Protein AF-A0A2D8EIV3-F1 (afdb_monomer)

pLDDT: mean 76.61, std 19.15, range [42.19, 93.5]

Solvent-accessible surface area (backbone atoms only — not comparable to full-atom values): 4947 Å² total; per-residue (Å²): 90,39,33,32,25,70,39,70,45,78,45,64,67,45,85,83,58,81,44,71,40,80,43,51,53,67,40,74,45,77,26,86,48,72,59,43,44,53,52,49,49,51,33,38,73,72,66,37,25,43,77,47,73,82,67,70,84,76,82,71,81,73,74,79,83,85,81,86,78,92,82,91,83,92,84,89,133

Radius of gyration: 23.53 Å; Cα contacts (8 Å, |Δi|>4): 101; chains: 1; bounding box: 26×28×80 Å

Nearest PDB structures (foldseek):
  3aqd-assembly1_I  TM=5.671E-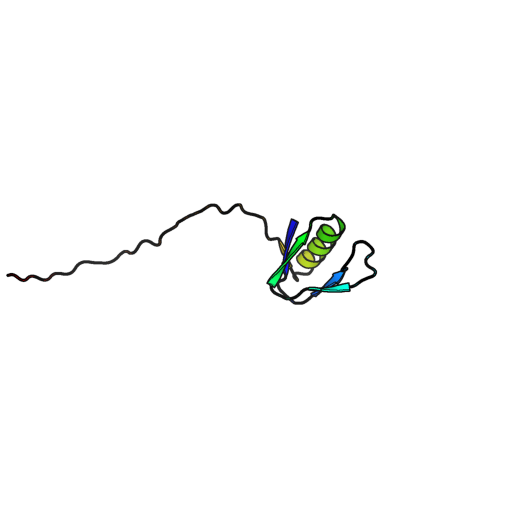01  e=4.204E+00  Geobacillus stearothermophilus
  5h5o-assembly1_B  TM=4.814E-01  e=4.486E+00  Xanthomonas campestris pv. campestris str. B100

Structure (mmCIF, N/CA/C/O backbone):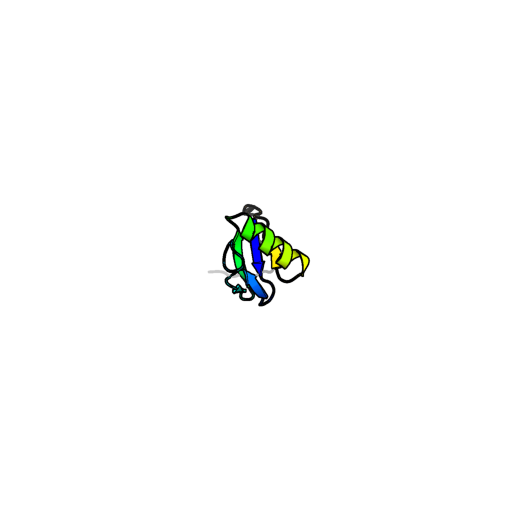
data_AF-A0A2D8EIV3-F1
#
_entry.id   AF-A0A2D8EIV3-F1
#
loop_
_atom_site.group_PDB
_atom_site.id
_atom_site.type_symbol
_atom_site.label_atom_id
_atom_site.label_alt_id
_atom_site.label_comp_id
_atom_site.label_asym_id
_atom_site.label_entity_id
_atom_site.label_seq_id
_atom_site.pdbx_PDB_ins_code
_atom_site.Cartn_x
_atom_site.Cartn_y
_atom_site.Cartn_z
_atom_site.occupancy
_atom_site.B_iso_or_equiv
_atom_site.auth_seq_id
_atom_site.auth_comp_id
_atom_site.auth_asym_id
_atom_site.auth_atom_id
_atom_site.pdbx_PDB_model_num
ATOM 1 N N . MET A 1 1 ? 4.722 9.687 -0.104 1.00 80.94 1 MET A N 1
ATOM 2 C CA . MET A 1 1 ? 3.371 9.551 0.508 1.00 80.94 1 MET A CA 1
ATOM 3 C C . MET A 1 1 ? 3.376 8.362 1.467 1.00 80.94 1 MET A C 1
ATOM 5 O O . MET A 1 1 ? 4.125 7.433 1.206 1.00 80.94 1 MET A O 1
ATOM 9 N N . LYS A 1 2 ? 2.588 8.362 2.554 1.00 87.31 2 LYS A N 1
ATOM 10 C CA . LYS A 1 2 ? 2.401 7.166 3.398 1.00 87.31 2 LYS A CA 1
ATOM 11 C C . LYS A 1 2 ? 0.949 6.719 3.362 1.00 87.31 2 LYS A C 1
ATOM 13 O O . LYS A 1 2 ? 0.059 7.550 3.521 1.00 87.31 2 LYS A O 1
ATOM 18 N N . VAL A 1 3 ? 0.713 5.426 3.184 1.00 89.69 3 VAL A N 1
ATOM 19 C CA . VAL A 1 3 ? -0.631 4.839 3.258 1.00 89.69 3 VAL A CA 1
ATOM 20 C C . VAL A 1 3 ? -0.628 3.646 4.207 1.00 89.69 3 VAL A C 1
ATOM 22 O O . VAL A 1 3 ? 0.377 2.949 4.318 1.00 89.69 3 VAL A O 1
ATOM 25 N N . LYS A 1 4 ? -1.728 3.429 4.927 1.00 89.62 4 LYS A N 1
ATOM 26 C CA . LYS A 1 4 ? -1.945 2.238 5.756 1.00 89.62 4 LYS A CA 1
ATOM 27 C C . LYS A 1 4 ? -2.944 1.329 5.057 1.00 89.62 4 LYS A C 1
ATOM 29 O O . LYS A 1 4 ? -4.030 1.783 4.706 1.00 89.62 4 LYS A O 1
ATOM 34 N N . MET A 1 5 ? -2.601 0.061 4.896 1.00 92.94 5 MET A N 1
ATOM 35 C CA . MET A 1 5 ? -3.522 -0.947 4.377 1.00 92.94 5 MET A CA 1
ATOM 36 C C . MET A 1 5 ? -4.648 -1.210 5.385 1.00 92.94 5 MET A C 1
ATOM 38 O O . MET A 1 5 ? -4.402 -1.374 6.582 1.00 92.94 5 MET A O 1
ATOM 42 N N . ILE A 1 6 ? -5.893 -1.247 4.915 1.00 91.94 6 ILE A N 1
ATOM 43 C CA . ILE A 1 6 ? -7.086 -1.571 5.719 1.00 91.94 6 ILE A CA 1
ATOM 44 C C . ILE A 1 6 ? -7.400 -3.068 5.623 1.00 91.94 6 ILE A C 1
ATOM 46 O O . ILE A 1 6 ? -7.926 -3.654 6.572 1.00 91.94 6 ILE A O 1
ATOM 50 N N . VAL A 1 7 ? -7.067 -3.678 4.487 1.00 92.50 7 VAL A N 1
ATOM 51 C CA . VAL A 1 7 ? -7.267 -5.095 4.170 1.00 92.50 7 VAL A CA 1
ATOM 52 C C . VAL A 1 7 ? -6.021 -5.651 3.493 1.00 92.50 7 VAL A C 1
ATOM 54 O O . VAL A 1 7 ? -5.193 -4.894 2.986 1.00 92.50 7 VAL A O 1
ATOM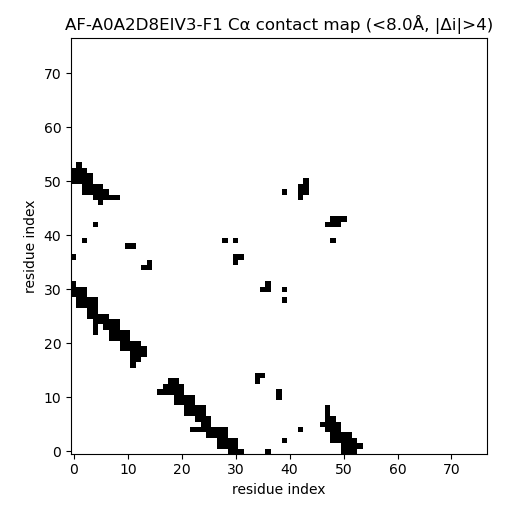 57 N N . ASP A 1 8 ? -5.898 -6.970 3.490 1.00 93.50 8 ASP A N 1
ATOM 58 C CA . ASP A 1 8 ? -4.941 -7.681 2.658 1.00 93.50 8 ASP A CA 1
ATOM 59 C C . ASP A 1 8 ? -5.224 -7.423 1.171 1.00 93.50 8 ASP A C 1
ATOM 61 O O . ASP A 1 8 ? -6.335 -7.625 0.683 1.00 93.50 8 ASP A O 1
ATOM 65 N N . ALA A 1 9 ? -4.215 -6.941 0.445 1.00 91.12 9 ALA A N 1
ATOM 66 C CA . ALA A 1 9 ? -4.332 -6.661 -0.983 1.00 91.12 9 ALA A CA 1
ATOM 67 C C . ALA A 1 9 ? -3.103 -7.141 -1.747 1.00 91.12 9 ALA A C 1
ATOM 69 O O . ALA A 1 9 ? -1.976 -7.109 -1.252 1.00 91.12 9 ALA A O 1
ATOM 70 N N . ARG A 1 10 ? -3.304 -7.563 -2.994 1.00 91.81 10 ARG A N 1
ATOM 71 C CA . ARG A 1 10 ? -2.211 -7.917 -3.901 1.00 91.81 10 ARG A CA 1
ATOM 72 C C . ARG A 1 10 ? -1.890 -6.721 -4.787 1.00 91.81 10 ARG A C 1
ATOM 74 O O . ARG A 1 10 ? -2.770 -6.217 -5.470 1.00 91.81 10 ARG A O 1
ATOM 81 N N . GLY A 1 11 ? -0.623 -6.324 -4.837 1.00 89.31 11 GLY A N 1
ATOM 82 C CA . GLY A 1 11 ? -0.172 -5.241 -5.714 1.00 89.31 11 GLY A CA 1
ATOM 83 C C . GLY A 1 11 ? 1.230 -5.455 -6.257 1.00 89.31 11 GLY A C 1
ATOM 84 O O . GLY A 1 11 ? 1.897 -6.436 -5.920 1.00 89.31 11 GLY A O 1
ATOM 85 N N . SER A 1 12 ? 1.676 -4.532 -7.104 1.00 90.69 12 SER A N 1
ATOM 86 C CA . SER A 1 12 ? 3.008 -4.564 -7.708 1.00 90.69 12 SER A CA 1
ATOM 87 C C . SER A 1 12 ? 4.096 -4.398 -6.653 1.00 90.69 12 SER A C 1
ATOM 89 O O . SER A 1 12 ? 4.104 -3.426 -5.910 1.00 90.69 12 SER A O 1
ATOM 91 N N . ALA A 1 13 ? 5.050 -5.324 -6.624 1.00 89.25 13 ALA A N 1
ATOM 92 C CA . ALA A 1 13 ? 6.201 -5.302 -5.728 1.00 89.25 13 ALA A CA 1
ATOM 93 C C . ALA A 1 13 ? 7.390 -4.501 -6.291 1.00 89.25 13 ALA A C 1
ATOM 95 O O . ALA A 1 13 ? 8.367 -4.284 -5.576 1.00 89.25 13 ALA A O 1
ATOM 96 N N . ASN A 1 14 ? 7.340 -4.086 -7.562 1.00 89.31 14 ASN A N 1
ATOM 97 C CA . ASN A 1 14 ? 8.390 -3.306 -8.214 1.00 89.31 14 ASN A CA 1
ATOM 98 C C . ASN A 1 14 ? 7.834 -2.311 -9.245 1.00 89.31 14 ASN A C 1
ATOM 100 O O . ASN A 1 14 ? 6.696 -2.433 -9.701 1.00 89.31 14 ASN A O 1
ATOM 104 N N . ALA A 1 15 ? 8.683 -1.362 -9.651 1.00 86.12 15 ALA A N 1
ATOM 105 C CA . ALA A 1 15 ? 8.367 -0.346 -10.656 1.00 86.12 15 ALA A CA 1
ATOM 106 C C . ALA A 1 15 ? 7.943 -0.932 -12.010 1.00 86.12 15 ALA A C 1
ATOM 108 O O . ALA A 1 15 ? 7.139 -0.337 -12.720 1.00 86.12 15 ALA A O 1
ATOM 109 N N . SER A 1 16 ? 8.480 -2.100 -12.369 1.00 85.75 16 SER A N 1
ATOM 110 C CA . SER A 1 16 ? 8.168 -2.774 -13.631 1.00 85.75 16 SER A CA 1
ATOM 111 C C . SER A 1 16 ? 6.792 -3.448 -13.640 1.00 85.75 16 SER A C 1
ATOM 113 O O . SER A 1 16 ? 6.364 -3.900 -14.696 1.00 85.75 16 SER A O 1
ATOM 115 N N . GLY A 1 17 ? 6.120 -3.583 -12.490 1.00 81.19 17 GLY A N 1
ATOM 116 C CA . GLY A 1 17 ? 4.834 -4.281 -12.374 1.00 81.19 17 GLY A CA 1
ATOM 117 C C . GLY A 1 17 ? 4.893 -5.783 -12.680 1.00 81.19 17 GLY A C 1
ATOM 118 O O . GLY A 1 17 ? 3.855 -6.424 -12.804 1.00 81.19 17 GLY A O 1
ATOM 119 N N . ASN A 1 18 ? 6.091 -6.360 -12.816 1.00 88.62 18 ASN A N 1
ATOM 120 C CA . ASN A 1 18 ? 6.260 -7.771 -13.173 1.00 88.62 18 ASN A CA 1
ATOM 121 C C . ASN A 1 18 ? 6.200 -8.687 -11.941 1.00 88.62 18 ASN A C 1
ATOM 123 O O . ASN A 1 18 ? 5.773 -9.834 -12.032 1.00 88.62 18 ASN A O 1
ATOM 127 N N . ALA A 1 19 ? 6.588 -8.164 -10.778 1.00 90.12 19 ALA A N 1
ATOM 128 C CA . ALA A 1 19 ? 6.451 -8.868 -9.513 1.00 90.12 19 ALA A CA 1
ATOM 129 C C . ALA A 1 19 ? 5.234 -8.337 -8.760 1.00 90.12 19 ALA A C 1
ATOM 131 O O . ALA A 1 19 ? 5.004 -7.129 -8.722 1.00 90.12 19 ALA A O 1
ATOM 132 N N . THR A 1 20 ? 4.497 -9.228 -8.101 1.00 92.44 20 THR A N 1
ATOM 133 C CA . THR A 1 20 ? 3.417 -8.856 -7.180 1.00 92.44 20 THR A CA 1
ATOM 134 C C . THR A 1 20 ? 3.704 -9.391 -5.788 1.00 92.44 20 THR A C 1
ATOM 136 O O . THR A 1 20 ? 4.166 -10.525 -5.671 1.00 92.44 20 THR A O 1
ATOM 139 N N . LYS A 1 21 ? 3.367 -8.627 -4.748 1.00 92.62 21 LYS A N 1
ATOM 140 C CA . LYS A 1 21 ? 3.382 -9.095 -3.358 1.00 92.62 21 LYS A CA 1
ATOM 141 C C . LYS A 1 21 ? 2.015 -8.907 -2.704 1.00 92.62 21 LYS A C 1
ATOM 143 O O . LYS A 1 21 ? 1.194 -8.125 -3.188 1.00 92.62 21 LYS A O 1
ATOM 148 N N . ILE A 1 22 ? 1.788 -9.641 -1.620 1.00 92.81 22 ILE A N 1
ATOM 149 C CA . ILE A 1 22 ? 0.646 -9.420 -0.734 1.00 92.81 22 ILE A CA 1
ATOM 150 C C . ILE A 1 22 ? 1.064 -8.370 0.293 1.00 92.81 22 ILE A C 1
ATOM 152 O O . ILE A 1 22 ? 2.138 -8.458 0.888 1.00 92.81 22 ILE A O 1
ATOM 156 N N . TYR A 1 23 ? 0.229 -7.355 0.428 1.00 91.75 23 TYR A N 1
ATOM 157 C CA . TYR A 1 23 ? 0.325 -6.281 1.395 1.00 91.75 23 TYR A CA 1
ATOM 158 C C . TYR A 1 23 ? -0.640 -6.608 2.517 1.00 91.75 23 TYR A C 1
ATOM 160 O O . TYR A 1 23 ? -1.842 -6.693 2.271 1.00 91.75 23 TYR A O 1
ATOM 168 N N . GLU A 1 24 ? -0.125 -6.851 3.715 1.00 92.56 24 GLU A N 1
ATOM 169 C CA . GLU A 1 24 ? -0.967 -7.265 4.830 1.00 92.56 24 GLU A CA 1
ATOM 170 C C . GLU A 1 24 ? -1.800 -6.104 5.370 1.00 92.56 24 GLU A C 1
ATOM 172 O O . GLU A 1 24 ? -1.420 -4.930 5.319 1.00 92.56 24 GLU A O 1
ATOM 177 N N . LYS A 1 25 ? -2.956 -6.452 5.930 1.00 91.69 25 LYS A N 1
ATOM 178 C CA . LYS A 1 25 ? -3.792 -5.516 6.669 1.00 91.69 25 LYS A CA 1
ATOM 179 C C . LYS A 1 25 ? -2.974 -4.857 7.789 1.00 91.69 25 LYS A C 1
ATOM 181 O O . LYS A 1 25 ? -2.238 -5.515 8.510 1.00 91.69 25 LYS A O 1
ATOM 186 N N . GLU A 1 26 ? -3.141 -3.547 7.940 1.00 89.00 26 GLU A N 1
ATOM 187 C CA . GLU A 1 26 ? -2.385 -2.678 8.849 1.00 89.00 26 GLU A CA 1
ATOM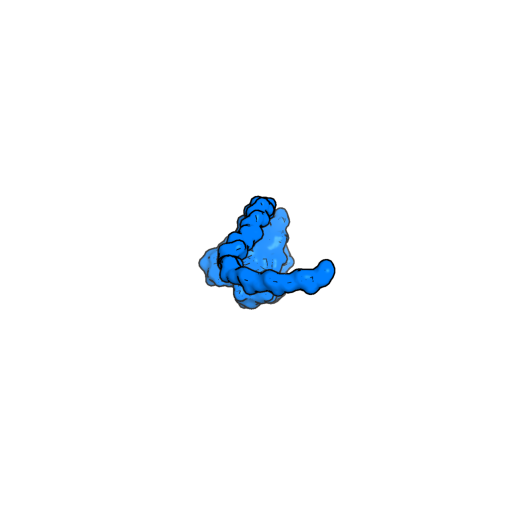 188 C C . GLU A 1 26 ? -0.909 -2.432 8.507 1.00 89.00 26 GLU A C 1
ATOM 190 O O . GLU A 1 26 ? -0.265 -1.652 9.216 1.00 89.00 26 GLU A O 1
ATOM 195 N N . GLU A 1 27 ? -0.392 -2.980 7.403 1.00 86.88 27 GLU A N 1
ATOM 196 C CA . GLU A 1 27 ? 0.935 -2.630 6.891 1.00 86.88 27 GLU A CA 1
ATOM 197 C C . GLU A 1 27 ? 0.970 -1.149 6.477 1.00 86.88 27 GLU A C 1
ATOM 199 O O . GLU A 1 27 ? 0.053 -0.629 5.830 1.00 86.88 27 GLU A O 1
ATOM 204 N N . ILE A 1 28 ? 2.038 -0.448 6.869 1.00 88.94 28 ILE A N 1
ATOM 205 C CA . ILE A 1 28 ? 2.278 0.940 6.469 1.00 88.94 28 ILE A CA 1
ATOM 206 C C . ILE A 1 28 ? 3.233 0.938 5.284 1.00 88.94 28 ILE A C 1
ATOM 208 O O . ILE A 1 28 ? 4.386 0.520 5.396 1.00 88.94 28 ILE A O 1
ATOM 212 N N . LEU A 1 29 ? 2.762 1.476 4.166 1.00 87.00 29 LEU A N 1
ATOM 213 C CA . LEU A 1 29 ? 3.540 1.648 2.954 1.00 87.00 29 LEU A CA 1
ATOM 214 C C . LEU A 1 29 ? 4.111 3.051 2.876 1.00 87.00 29 LEU A C 1
ATOM 216 O O . LEU A 1 29 ? 3.383 4.044 2.837 1.00 87.00 29 LEU A O 1
ATOM 220 N N . ASP A 1 30 ? 5.440 3.107 2.848 1.00 89.00 30 ASP A N 1
ATOM 221 C CA . ASP A 1 30 ? 6.203 4.318 2.590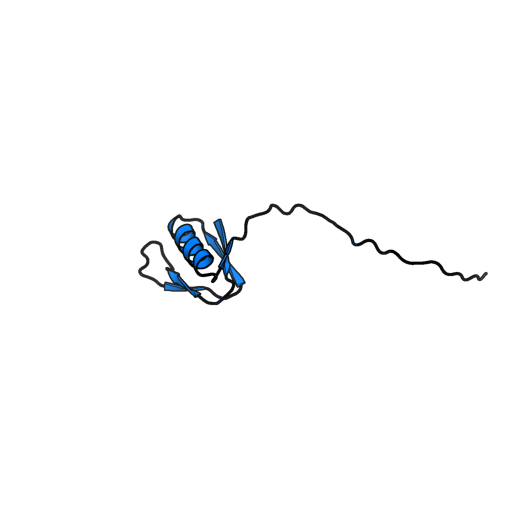 1.00 89.00 30 ASP A CA 1
ATOM 222 C C . ASP A 1 30 ? 6.492 4.416 1.090 1.00 89.00 30 ASP A C 1
ATOM 224 O O . ASP A 1 30 ? 7.410 3.782 0.568 1.00 89.00 30 ASP A O 1
ATOM 228 N N . CYS A 1 31 ? 5.671 5.190 0.386 1.00 88.38 31 CYS A N 1
ATOM 229 C CA . CYS A 1 31 ? 5.825 5.433 -1.040 1.00 88.38 31 CYS A CA 1
ATOM 230 C C . CYS A 1 31 ? 6.891 6.513 -1.248 1.00 88.38 31 CYS A C 1
ATOM 232 O O . CYS A 1 31 ? 6.596 7.712 -1.134 1.00 88.38 31 CYS A O 1
ATOM 234 N N . LYS A 1 32 ? 8.124 6.072 -1.519 1.00 87.62 32 LYS A N 1
ATOM 235 C CA . LYS A 1 32 ? 9.292 6.905 -1.849 1.00 87.62 32 LYS A CA 1
ATOM 236 C C . LYS A 1 32 ? 9.399 7.181 -3.343 1.00 87.62 32 LYS A C 1
ATOM 238 O O . LYS A 1 32 ? 9.871 8.241 -3.737 1.00 87.62 32 LYS A O 1
ATOM 243 N N . GLU A 1 33 ? 8.979 6.221 -4.159 1.00 89.50 33 GLU A N 1
ATOM 244 C CA . GLU A 1 33 ? 9.055 6.296 -5.614 1.00 89.50 33 GLU A CA 1
ATOM 245 C C . GLU A 1 33 ? 7.681 6.538 -6.244 1.00 89.50 33 GLU A C 1
ATOM 247 O O . GLU A 1 33 ? 6.648 6.128 -5.711 1.00 89.50 33 GLU A O 1
ATOM 252 N N . LYS A 1 34 ? 7.666 7.137 -7.439 1.00 89.25 34 LYS A N 1
ATOM 253 C CA . LYS A 1 34 ? 6.429 7.526 -8.133 1.00 89.25 34 LYS A CA 1
ATOM 254 C C . LYS A 1 34 ? 5.482 6.351 -8.407 1.00 89.25 34 LYS A C 1
ATOM 256 O O . LYS A 1 34 ? 4.271 6.509 -8.300 1.00 89.25 34 LYS A O 1
ATOM 261 N N . TRP A 1 35 ? 6.020 5.171 -8.723 1.00 89.56 35 TRP A N 1
ATOM 262 C CA . TRP A 1 35 ? 5.222 3.960 -8.956 1.00 89.56 35 TRP A CA 1
ATOM 263 C C . TRP A 1 35 ? 4.530 3.464 -7.677 1.00 89.56 35 TRP A C 1
ATOM 265 O O . TRP A 1 35 ? 3.430 2.926 -7.739 1.00 89.56 35 TRP A O 1
ATOM 275 N N . GLN A 1 36 ? 5.140 3.692 -6.510 1.00 89.69 36 GLN A N 1
ATOM 276 C CA . GLN A 1 36 ? 4.543 3.358 -5.216 1.00 89.69 36 GLN A CA 1
ATOM 277 C C . GLN A 1 36 ? 3.421 4.335 -4.869 1.00 89.69 36 GLN A C 1
ATOM 279 O O . GLN A 1 36 ? 2.432 3.943 -4.261 1.00 89.69 36 GLN A O 1
ATOM 284 N N . GLU A 1 37 ? 3.563 5.609 -5.244 1.00 90.25 37 GLU A N 1
ATOM 285 C CA . GLU A 1 37 ? 2.498 6.602 -5.078 1.00 90.25 37 GLU A CA 1
ATOM 286 C C . GLU A 1 37 ? 1.291 6.289 -5.965 1.00 90.25 37 GLU A C 1
ATOM 288 O O . GLU A 1 37 ? 0.156 6.454 -5.528 1.00 90.25 37 GLU A O 1
ATOM 293 N N . ASP A 1 38 ? 1.527 5.829 -7.193 1.00 90.56 38 ASP A N 1
ATOM 294 C CA . ASP A 1 38 ? 0.464 5.409 -8.108 1.00 90.56 38 ASP A CA 1
ATOM 295 C C . ASP A 1 38 ? -0.267 4.165 -7.585 1.00 90.56 38 ASP A C 1
ATOM 297 O O . ASP A 1 38 ? -1.487 4.184 -7.425 1.00 90.56 38 ASP A O 1
ATOM 301 N N . LEU A 1 39 ? 0.490 3.144 -7.161 1.00 90.06 39 LEU A N 1
ATOM 302 C CA . LEU A 1 39 ? -0.048 1.953 -6.498 1.00 90.06 39 LEU A CA 1
ATOM 303 C C . LEU A 1 39 ? -0.886 2.318 -5.262 1.00 90.06 39 LEU A C 1
ATOM 305 O O . LEU A 1 39 ? -1.997 1.828 -5.080 1.00 90.06 39 LEU A O 1
ATOM 309 N N . ALA A 1 40 ? -0.370 3.207 -4.415 1.00 89.81 40 ALA A N 1
ATOM 310 C CA . ALA A 1 40 ? -1.064 3.643 -3.213 1.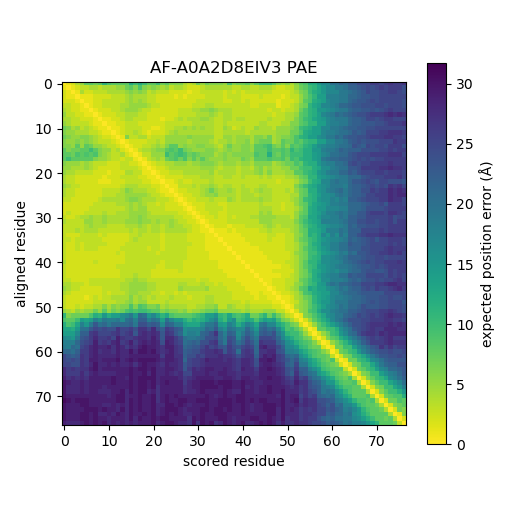00 89.81 40 ALA A CA 1
ATOM 311 C C . ALA A 1 40 ? -2.369 4.385 -3.523 1.00 89.81 40 ALA A C 1
ATOM 313 O O . ALA A 1 40 ? -3.359 4.183 -2.824 1.00 89.81 40 ALA A O 1
ATOM 314 N N . LYS A 1 41 ? -2.407 5.206 -4.579 1.00 90.88 41 LYS A N 1
ATOM 315 C CA . LYS A 1 41 ? -3.645 5.861 -5.027 1.00 90.88 41 LYS A CA 1
ATOM 316 C C . LYS A 1 41 ? -4.683 4.852 -5.491 1.00 90.88 41 LYS A C 1
ATOM 318 O O . LYS A 1 41 ? -5.853 5.040 -5.174 1.00 90.88 41 LYS A O 1
ATOM 323 N N . ILE A 1 42 ? -4.268 3.795 -6.189 1.00 91.38 42 ILE A N 1
ATOM 324 C CA . ILE A 1 42 ? -5.162 2.701 -6.590 1.00 91.38 42 ILE A CA 1
ATOM 325 C C . ILE A 1 42 ? -5.749 2.045 -5.340 1.00 91.38 42 ILE A C 1
ATOM 327 O O . ILE A 1 42 ? -6.967 2.010 -5.196 1.00 91.38 42 ILE A O 1
ATOM 331 N N . PHE A 1 43 ? -4.911 1.648 -4.379 1.00 91.56 43 PHE A N 1
ATOM 332 C CA . PHE A 1 43 ? -5.388 1.042 -3.133 1.00 91.56 43 PHE A CA 1
ATOM 333 C C . PHE A 1 43 ? -6.327 1.953 -2.337 1.00 91.56 43 PHE A C 1
ATOM 335 O O . PHE A 1 43 ? -7.316 1.481 -1.781 1.00 91.56 43 PHE A O 1
ATOM 342 N N . VAL A 1 44 ? -6.054 3.257 -2.275 1.00 91.19 44 VAL A N 1
ATOM 343 C CA . VAL A 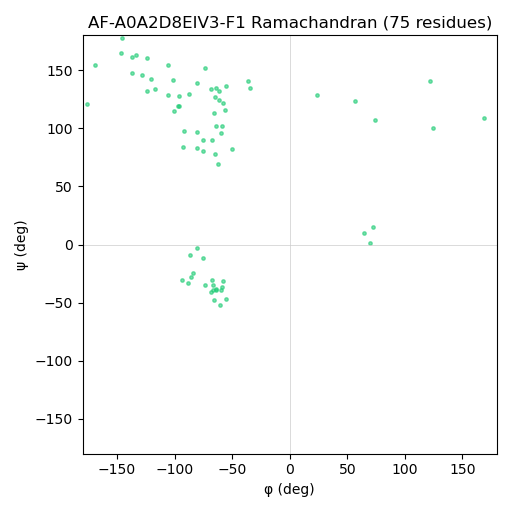1 44 ? -6.953 4.219 -1.619 1.00 91.19 44 VAL A CA 1
ATOM 344 C C . VAL A 1 44 ? -8.261 4.372 -2.399 1.00 91.19 44 VAL A C 1
ATOM 346 O O . VAL A 1 44 ? -9.330 4.403 -1.793 1.00 91.19 44 VAL A O 1
ATOM 349 N N . SER A 1 45 ? -8.201 4.423 -3.731 1.00 92.06 45 SER A N 1
ATOM 350 C CA . SER A 1 45 ? -9.379 4.544 -4.597 1.00 92.06 45 SER A CA 1
ATOM 351 C C . SER A 1 45 ? -10.2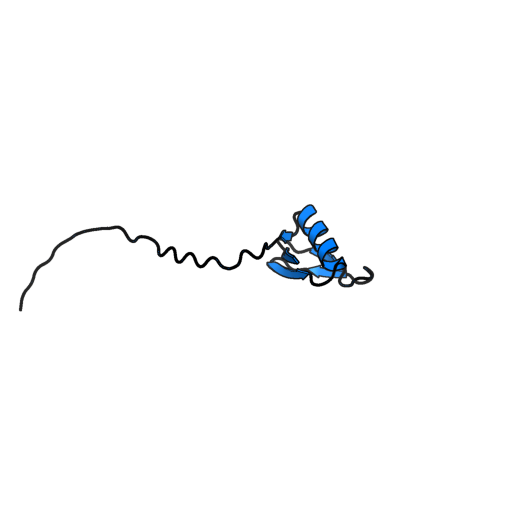79 3.309 -4.540 1.00 92.06 45 SER A C 1
ATOM 353 O O . SER A 1 45 ? -11.497 3.445 -4.608 1.00 92.06 45 SER A O 1
ATOM 355 N N . GLU A 1 46 ? -9.699 2.117 -4.398 1.00 90.81 46 GLU A N 1
ATOM 356 C CA . GLU A 1 46 ? -10.429 0.857 -4.215 1.00 90.81 46 GLU A CA 1
ATOM 357 C C . GLU A 1 46 ? -10.903 0.645 -2.766 1.00 90.81 46 GLU A C 1
ATOM 359 O O . GLU A 1 46 ? -11.578 -0.339 -2.471 1.00 90.81 46 GLU A O 1
ATOM 364 N N . GLY A 1 47 ? -10.560 1.551 -1.842 1.00 90.50 47 GLY A N 1
ATOM 365 C CA . GLY A 1 47 ? -10.906 1.432 -0.424 1.00 90.50 47 GLY A CA 1
ATOM 366 C C . GLY A 1 47 ? -10.114 0.354 0.326 1.00 90.50 47 GLY A C 1
ATOM 367 O O . GLY A 1 47 ? -10.492 -0.030 1.431 1.00 90.50 47 GLY A O 1
ATOM 368 N N . GLN A 1 48 ? -9.015 -0.133 -0.253 1.00 92.00 48 GLN A N 1
ATOM 369 C CA . GLN A 1 48 ? -8.120 -1.125 0.348 1.00 92.00 48 GLN A CA 1
ATOM 370 C C . GLN A 1 48 ? -7.072 -0.497 1.279 1.00 92.00 48 GLN A C 1
ATOM 372 O O . GLN A 1 48 ? -6.574 -1.163 2.188 1.00 92.00 48 GLN A O 1
ATOM 377 N N . ALA A 1 49 ? -6.745 0.783 1.083 1.00 91.88 49 ALA A N 1
ATOM 378 C CA . ALA A 1 49 ? -5.800 1.535 1.905 1.00 91.88 49 ALA A CA 1
ATOM 379 C C . ALA A 1 49 ? -6.340 2.915 2.301 1.00 91.88 49 ALA A C 1
ATOM 381 O O . ALA A 1 49 ? -7.270 3.446 1.699 1.00 91.88 49 ALA A O 1
ATOM 382 N N . GLN A 1 50 ? -5.717 3.521 3.310 1.00 90.00 50 GLN A N 1
ATOM 383 C CA . GLN A 1 50 ? -6.006 4.874 3.768 1.00 90.00 50 GLN A CA 1
ATOM 384 C C . GLN A 1 50 ? -4.746 5.735 3.738 1.00 90.00 50 GLN A C 1
ATOM 386 O O . GLN A 1 50 ? -3.701 5.333 4.254 1.00 90.00 50 GLN A O 1
ATOM 391 N N . GLU A 1 51 ? -4.840 6.939 3.170 1.00 87.00 51 GLU A N 1
ATOM 392 C CA . GLU A 1 51 ? -3.731 7.891 3.181 1.00 87.00 51 GLU A CA 1
ATOM 393 C C . GLU A 1 51 ? -3.432 8.344 4.615 1.00 87.00 51 GLU A C 1
ATOM 395 O O . GLU A 1 51 ? -4.223 9.039 5.258 1.00 87.00 51 GLU A O 1
ATOM 400 N N . LEU A 1 52 ? -2.258 7.962 5.119 1.00 82.19 52 LEU A N 1
ATOM 401 C CA . LEU A 1 52 ? -1.704 8.509 6.346 1.00 82.19 52 LEU A CA 1
ATOM 402 C C . LEU A 1 52 ? -1.072 9.848 5.993 1.00 82.19 52 LEU A C 1
ATOM 404 O O . LEU A 1 52 ? 0.138 9.967 5.776 1.00 82.19 52 LEU A O 1
ATOM 408 N N . LYS A 1 53 ? -1.912 10.880 5.937 1.00 65.56 53 LYS A N 1
ATOM 409 C CA . LYS A 1 53 ? -1.436 12.257 5.924 1.00 65.56 53 LYS A CA 1
ATOM 410 C C . LYS A 1 53 ? -0.584 12.424 7.174 1.00 65.56 53 LYS A C 1
ATOM 412 O O . LYS A 1 53 ? -1.092 12.265 8.283 1.00 65.56 53 LYS A O 1
ATOM 417 N N . ALA A 1 54 ? 0.712 12.675 6.992 1.00 55.12 54 ALA A N 1
ATOM 418 C CA . ALA A 1 54 ? 1.620 13.025 8.071 1.00 55.12 54 ALA A CA 1
ATOM 419 C C . ALA A 1 54 ? 1.169 14.375 8.635 1.00 55.12 54 ALA A C 1
ATOM 421 O O . ALA A 1 54 ? 1.703 15.429 8.312 1.00 55.12 54 ALA A O 1
ATOM 422 N N . VAL A 1 55 ? 0.113 14.344 9.439 1.00 48.78 55 VAL A N 1
ATOM 423 C CA . VAL A 1 55 ? -0.118 15.353 10.446 1.00 48.78 55 VAL A CA 1
ATOM 424 C C . VAL A 1 55 ? 1.066 15.144 11.372 1.00 48.78 55 VAL A C 1
ATOM 426 O O . VAL A 1 55 ? 1.117 14.147 12.096 1.00 48.78 55 VAL A O 1
ATOM 429 N N . GLU A 1 56 ? 2.070 16.020 11.258 1.00 50.84 56 GLU A N 1
ATOM 430 C CA . GLU A 1 56 ? 3.047 16.229 12.324 1.00 50.84 56 GLU A CA 1
ATOM 431 C C . GLU A 1 56 ? 2.321 16.058 13.655 1.00 50.84 56 GLU A C 1
ATOM 433 O O . GLU A 1 56 ? 1.195 16.557 13.777 1.00 50.84 56 GLU A O 1
ATOM 438 N N . PRO A 1 57 ? 2.881 15.334 14.633 1.00 50.59 57 PRO A N 1
ATOM 439 C CA . PRO A 1 57 ? 2.223 15.182 15.912 1.00 50.59 57 PRO A CA 1
ATOM 440 C C . PRO A 1 57 ? 2.048 16.580 16.504 1.00 50.59 57 PRO A C 1
ATOM 442 O O . PRO A 1 57 ? 2.938 17.124 17.149 1.00 50.59 57 PRO A O 1
ATOM 445 N N . LYS A 1 58 ? 0.873 17.181 16.302 1.00 46.03 58 LYS A N 1
ATOM 446 C CA . LYS A 1 58 ? 0.395 18.257 17.142 1.00 46.03 58 LYS A CA 1
ATOM 447 C C . LYS A 1 58 ? 0.154 17.566 18.465 1.00 46.03 58 LYS A C 1
ATOM 449 O O . LYS A 1 58 ? -0.923 17.009 18.674 1.00 46.03 58 LYS A O 1
ATOM 454 N N . GLU A 1 59 ? 1.196 17.539 19.300 1.00 46.94 59 GLU A N 1
ATOM 455 C CA . GLU A 1 59 ? 1.156 17.191 20.714 1.00 46.94 59 GLU A CA 1
ATOM 456 C C . GLU A 1 59 ? 0.038 18.007 21.363 1.00 46.94 59 GLU A C 1
ATOM 458 O O . GLU A 1 59 ? 0.233 19.058 21.965 1.00 46.94 59 GLU A O 1
ATOM 463 N N . THR A 1 60 ? -1.188 17.525 21.238 1.00 52.28 60 THR A N 1
ATOM 464 C CA . THR A 1 60 ? -2.281 17.973 22.066 1.00 52.28 60 THR A CA 1
ATOM 465 C C . THR A 1 60 ? -2.281 16.989 23.210 1.00 52.28 60 THR A C 1
ATOM 467 O O . THR A 1 60 ? -3.011 1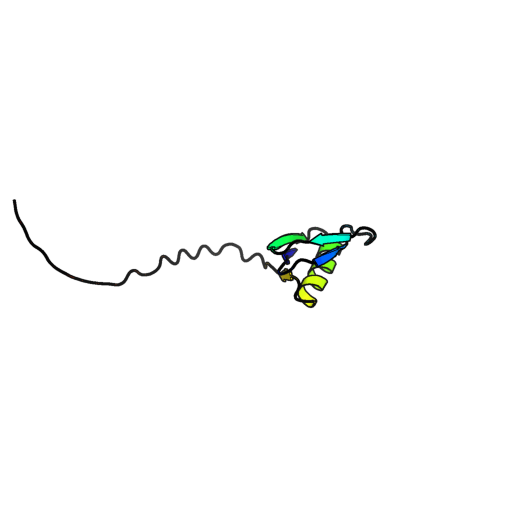6.001 23.211 1.00 52.28 60 THR A O 1
ATOM 470 N N . LYS A 1 61 ? -1.427 17.263 24.202 1.00 53.47 61 LYS A N 1
ATOM 471 C CA . LYS A 1 61 ? -1.600 16.754 25.564 1.00 53.47 61 LYS A CA 1
ATOM 472 C C . LYS A 1 61 ? -2.911 17.316 26.121 1.00 53.47 61 LYS A C 1
ATOM 474 O O . LYS A 1 61 ? -2.921 18.141 27.029 1.00 53.47 61 LYS A O 1
ATOM 479 N N . ALA A 1 62 ? -4.042 16.862 25.592 1.00 48.28 62 ALA A N 1
ATOM 480 C CA . ALA A 1 62 ? -5.320 16.975 26.262 1.00 48.28 62 ALA A CA 1
ATOM 481 C C . ALA A 1 62 ? -5.327 15.914 27.363 1.00 48.28 62 ALA A C 1
ATOM 483 O O . ALA A 1 62 ? -5.872 14.825 27.204 1.00 48.28 62 ALA A O 1
ATOM 484 N N . LYS A 1 63 ? -4.685 16.228 28.496 1.00 52.56 63 LYS A N 1
ATOM 485 C CA . LYS A 1 63 ? -4.952 15.497 29.733 1.00 52.56 63 LYS A CA 1
ATOM 486 C C . LYS A 1 63 ? -6.452 15.642 30.028 1.00 52.56 63 LYS A C 1
ATOM 488 O O . LYS A 1 63 ? -6.934 16.775 30.131 1.00 52.56 63 LYS A O 1
ATOM 493 N N . PRO A 1 64 ? -7.204 14.537 30.140 1.00 52.06 64 PRO A N 1
ATOM 494 C CA . PRO A 1 64 ? -8.623 14.600 30.432 1.00 52.06 64 PRO A CA 1
ATOM 495 C C . PRO A 1 64 ? -8.855 15.263 31.793 1.00 52.06 64 PRO A C 1
ATOM 497 O O . PRO A 1 64 ? -8.220 14.939 32.798 1.00 52.06 64 PRO A O 1
ATOM 500 N N . LYS A 1 65 ? -9.788 16.218 31.803 1.00 53.41 65 LYS A N 1
ATOM 501 C CA . LYS A 1 65 ? -10.333 16.860 32.999 1.00 53.41 65 LYS A CA 1
ATOM 502 C C . LYS A 1 65 ? -10.961 15.796 33.905 1.00 53.41 65 LYS A C 1
ATOM 504 O O . LYS A 1 65 ? -12.104 15.400 33.684 1.00 53.41 65 LYS A O 1
ATOM 509 N N . ALA A 1 66 ? -10.269 15.402 34.969 1.00 48.50 66 ALA A N 1
ATOM 510 C CA . ALA A 1 66 ? -10.899 14.725 36.094 1.00 48.50 66 ALA A CA 1
ATOM 511 C C . ALA A 1 66 ? -11.674 15.763 36.926 1.00 48.50 66 ALA A C 1
ATOM 513 O O . ALA A 1 66 ? -11.146 16.410 37.827 1.00 48.50 66 ALA A O 1
ATOM 514 N N . LYS A 1 67 ? -12.949 15.963 36.578 1.00 51.78 67 LYS A N 1
ATOM 515 C CA . LYS A 1 67 ? -13.949 16.532 37.490 1.00 51.78 67 LYS A CA 1
ATOM 516 C C . LYS A 1 67 ? -14.457 15.424 38.417 1.00 51.78 67 LYS A C 1
ATOM 518 O O . LYS A 1 67 ? -14.819 14.366 37.909 1.00 51.78 67 LYS A O 1
ATOM 523 N N . LYS A 1 68 ? -14.630 15.784 39.700 1.00 45.06 68 LYS A N 1
ATOM 524 C CA . LYS A 1 68 ? -15.496 15.226 40.776 1.00 45.06 68 LYS A CA 1
ATOM 525 C C . LYS A 1 68 ? -14.658 14.790 41.982 1.00 45.06 68 LYS A C 1
ATOM 527 O O . LYS A 1 68 ? -13.623 14.179 41.799 1.00 45.06 68 LYS A O 1
ATOM 532 N N . LYS A 1 69 ? -15.056 14.984 43.237 1.00 42.19 69 LYS A N 1
ATOM 533 C CA . LYS A 1 69 ? -16.039 15.826 43.947 1.00 42.19 69 LYS A CA 1
ATOM 534 C C . LYS A 1 69 ? -15.673 15.634 45.440 1.00 42.19 69 LYS A C 1
ATOM 536 O O . LYS A 1 69 ? -15.100 14.614 45.800 1.00 42.19 69 LYS A O 1
ATOM 541 N N . LYS A 1 70 ? -16.011 16.624 46.270 1.00 50.81 70 LYS A N 1
ATOM 542 C CA . LYS A 1 70 ? -15.975 16.639 47.749 1.00 50.81 70 LYS A CA 1
ATOM 543 C C . LYS A 1 70 ? -16.344 15.300 48.421 1.00 50.81 70 LYS A C 1
ATOM 545 O O . LYS A 1 70 ? -17.373 14.772 48.022 1.00 50.81 70 LYS A O 1
ATOM 550 N N . THR A 1 71 ? -15.645 14.926 49.511 1.00 46.00 71 THR A N 1
ATOM 551 C CA . THR A 1 71 ? -16.218 14.688 50.871 1.00 46.00 71 THR A CA 1
ATOM 552 C C . THR A 1 71 ? -15.156 14.356 51.945 1.00 46.00 71 THR A C 1
ATOM 554 O O . THR A 1 71 ? -14.417 13.393 51.811 1.00 46.00 71 THR A O 1
ATOM 557 N N . THR A 1 72 ? -15.111 15.199 52.990 1.00 48.62 72 THR A N 1
ATOM 558 C CA . THR A 1 72 ? -14.965 14.947 54.453 1.00 48.62 72 THR A CA 1
ATOM 559 C C . THR A 1 72 ? -14.325 13.662 55.024 1.00 48.62 72 THR A C 1
ATOM 561 O O . THR A 1 72 ? -14.861 12.585 54.799 1.00 48.62 72 THR A O 1
ATOM 564 N N . ALA A 1 73 ? -13.346 13.833 55.938 1.00 46.84 73 ALA A N 1
ATOM 565 C CA . ALA A 1 73 ? -13.232 13.264 57.315 1.00 46.84 73 ALA A CA 1
ATOM 566 C C . ALA A 1 73 ? -11.793 13.521 57.851 1.00 46.84 73 ALA A C 1
ATOM 568 O O . ALA A 1 73 ? -10.835 13.128 57.204 1.00 46.84 73 ALA A O 1
ATOM 569 N N . LYS A 1 74 ? -11.540 14.414 58.823 1.00 47.44 74 LYS A N 1
ATOM 570 C CA . LYS A 1 74 ? -11.561 14.260 60.300 1.00 47.44 74 LYS A CA 1
ATOM 571 C C . LYS A 1 74 ? -10.635 13.156 60.861 1.00 47.44 74 LYS A C 1
ATOM 573 O O . LYS A 1 74 ? -10.847 11.994 60.551 1.00 47.44 74 LYS A O 1
ATOM 578 N N . SER A 1 75 ? -9.743 13.568 61.780 1.00 46.16 75 SER A N 1
ATOM 579 C CA . SER A 1 75 ? -9.083 12.831 62.893 1.00 46.16 75 SER A CA 1
ATOM 580 C C . SER A 1 75 ? -7.543 12.903 62.820 1.00 46.16 75 SER A C 1
ATOM 582 O O . SER A 1 75 ? -6.950 12.341 61.913 1.00 46.16 75 SER A O 1
ATOM 584 N N . SER A 1 76 ? -6.875 13.770 63.591 1.00 43.69 76 SER A N 1
ATOM 585 C CA . SER A 1 76 ? -6.511 13.647 65.022 1.00 43.69 76 SER A CA 1
ATOM 586 C C . SER A 1 76 ? -5.370 12.652 65.261 1.00 43.69 76 SER A C 1
ATOM 588 O O . SER A 1 76 ? -5.613 11.448 65.220 1.00 43.69 76 SER A O 1
ATOM 590 N N . LYS A 1 77 ? -4.174 13.159 65.587 1.00 43.28 77 LYS A N 1
ATOM 591 C CA . LYS A 1 77 ? -3.364 12.716 66.731 1.00 43.28 77 LYS A CA 1
ATOM 592 C C . LYS A 1 77 ? -2.275 13.737 67.041 1.00 43.28 77 LYS A C 1
ATOM 594 O O . LYS A 1 77 ? -1.726 14.292 66.066 1.00 43.28 77 LYS A O 1
#

Foldseek 3Di:
DKKFFQAWDWFQPDPVRPDIDIDHHRHIDDCPDPSSVVRRVVCVVVVRIGDPPPPPPPPPPPPDDPDDDDDDDDDDD

Mean predicted aligned error: 12.96 Å

Secondary structure (DSSP, 8-state):
-EEEESS-EEEESSTTS--EEEE-TTPEEE--SHHHHHHHHHHHHTTSEEE--------------------------

Sequence (77 aa):
MKVKMIVDARGSANASGNATKIYEKEEILDCKEKWQEDLAKIFVSEGQAQELKAVEPKETKAKPKAKKKKTTAKSSK